Protein AF-A0A3A1UP13-F1 (afdb_monomer)

Sequence (92 aa):
MRKVWTIFSLLFILFGVAIQFITNLIDALVPKLGFAAYQAAAAGSFTPENYKIDLSSNYWLGSLCILFGVGALIIIWHDYIRLLMKKISNHG

Secondary structure (DSSP, 8-state):
-HHHHHHHHHHHHHHHHHHHHHHHHHHHHHHHHHHHHHHHTT-S---GGGG----HHHHHHHHHHHHHHHHHHHHHHHHHHHHHHHHHHTT-

Structure (mmCIF, N/CA/C/O backbone):
data_AF-A0A3A1UP13-F1
#
_entry.id   AF-A0A3A1UP13-F1
#
loop_
_atom_site.group_PDB
_atom_site.id
_atom_site.type_symbol
_atom_site.label_atom_id
_atom_site.label_alt_id
_atom_site.label_comp_id
_atom_site.label_asym_id
_atom_site.label_entity_id
_atom_site.label_seq_id
_atom_site.pdbx_PDB_ins_code
_atom_site.Cartn_x
_atom_site.Cartn_y
_atom_site.Cartn_z
_atom_site.occupancy
_atom_site.B_iso_or_equiv
_atom_site.auth_seq_id
_atom_site.auth_comp_id
_atom_site.auth_asym_id
_atom_site.auth_atom_id
_atom_site.pdbx_PDB_model_num
ATOM 1 N N . MET A 1 1 ? -3.238 7.736 23.493 1.00 71.75 1 MET A N 1
ATOM 2 C CA . MET A 1 1 ? -2.906 6.555 22.664 1.00 71.75 1 MET A CA 1
ATOM 3 C C . M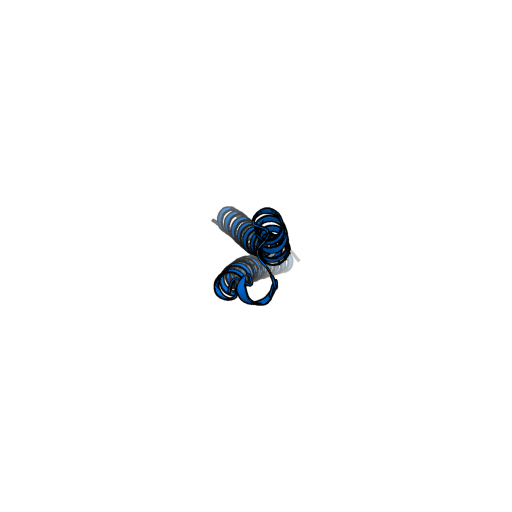ET A 1 1 ? -3.894 6.296 21.525 1.00 71.75 1 MET A C 1
ATOM 5 O O . MET A 1 1 ? -3.448 6.328 20.393 1.00 71.75 1 MET A O 1
ATOM 9 N N . ARG A 1 2 ? -5.208 6.101 21.747 1.00 78.75 2 ARG A N 1
ATOM 10 C CA . ARG A 1 2 ? -6.150 5.718 20.659 1.00 78.75 2 ARG A CA 1
ATOM 11 C C . ARG A 1 2 ? -6.126 6.638 19.429 1.00 78.75 2 ARG A C 1
ATOM 13 O O . ARG A 1 2 ? -5.989 6.144 18.325 1.00 78.75 2 ARG A O 1
ATOM 20 N N . LYS A 1 3 ? -6.159 7.964 19.631 1.00 84.38 3 LYS A N 1
ATOM 21 C CA . LYS A 1 3 ? -6.050 8.955 18.538 1.00 84.38 3 LYS A CA 1
ATOM 22 C C . LYS A 1 3 ? -4.770 8.782 17.711 1.00 84.38 3 LYS A C 1
ATOM 24 O O . LYS A 1 3 ? -4.817 8.865 16.494 1.00 84.38 3 LYS A O 1
ATOM 29 N N . VAL A 1 4 ? -3.647 8.507 18.377 1.00 89.69 4 VAL A N 1
ATOM 30 C CA . VAL A 1 4 ? -2.350 8.264 17.727 1.00 89.69 4 VAL A CA 1
ATOM 31 C C . VAL A 1 4 ? -2.420 6.994 16.878 1.00 89.69 4 VAL A C 1
ATOM 33 O O . VAL A 1 4 ? -2.075 7.032 15.706 1.00 89.69 4 VAL A O 1
ATOM 36 N N . TRP A 1 5 ? -2.961 5.903 17.425 1.00 88.19 5 TRP A N 1
ATOM 37 C CA . TRP A 1 5 ? -3.165 4.649 16.691 1.00 88.19 5 TRP A CA 1
ATOM 38 C C . TRP A 1 5 ? -4.100 4.800 15.486 1.00 88.19 5 TRP A C 1
ATOM 40 O O . TRP A 1 5 ? -3.834 4.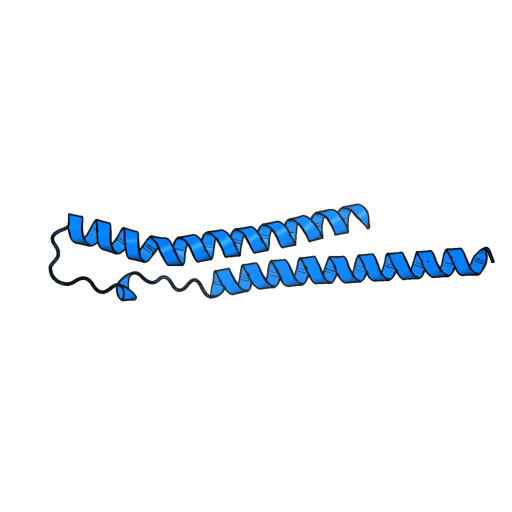228 14.432 1.00 88.19 5 TRP A O 1
ATOM 50 N N . THR A 1 6 ? -5.156 5.608 15.600 1.00 91.06 6 THR A N 1
ATOM 51 C CA . THR A 1 6 ? -6.028 5.940 14.466 1.00 91.06 6 THR A CA 1
ATOM 52 C C . THR A 1 6 ? -5.262 6.687 13.373 1.00 91.06 6 THR A C 1
ATOM 54 O O . THR A 1 6 ? -5.365 6.312 12.210 1.00 91.06 6 THR A O 1
ATOM 57 N N . ILE A 1 7 ? -4.456 7.695 13.730 1.00 94.38 7 ILE A N 1
ATOM 58 C CA . ILE A 1 7 ? -3.637 8.444 12.760 1.00 94.38 7 ILE A CA 1
ATOM 59 C C . ILE A 1 7 ? -2.635 7.514 12.065 1.00 94.38 7 ILE A C 1
ATOM 61 O O . ILE A 1 7 ? -2.557 7.521 10.841 1.00 94.38 7 ILE A O 1
ATOM 65 N N . PHE A 1 8 ? -1.924 6.669 12.817 1.00 93.00 8 PHE A N 1
ATOM 66 C CA . PHE A 1 8 ? -1.002 5.688 12.235 1.00 93.00 8 PHE A CA 1
ATOM 67 C C . PHE A 1 8 ? -1.709 4.713 11.292 1.00 93.00 8 PHE A C 1
ATOM 69 O O . PHE A 1 8 ? -1.190 4.434 10.217 1.00 93.00 8 PHE A O 1
ATOM 76 N N . SER A 1 9 ? -2.909 4.248 11.650 1.00 93.06 9 SER A N 1
ATOM 77 C CA . SER A 1 9 ? -3.707 3.353 10.802 1.00 93.06 9 SER A CA 1
ATOM 78 C C . SER A 1 9 ? -4.078 4.021 9.476 1.00 93.06 9 SER A C 1
ATOM 80 O O . SER A 1 9 ? -3.902 3.428 8.417 1.00 93.06 9 SER A O 1
ATOM 82 N N . LEU A 1 10 ? -4.525 5.281 9.519 1.00 94.81 10 LEU A N 1
ATOM 83 C CA . LEU A 1 10 ? -4.848 6.058 8.319 1.00 94.81 10 LEU A CA 1
ATOM 84 C C . LEU A 1 10 ? -3.617 6.308 7.441 1.00 94.81 10 LEU A C 1
ATOM 86 O O . LEU A 1 10 ? -3.710 6.185 6.223 1.00 94.81 10 LEU A O 1
ATOM 90 N N . LEU A 1 11 ? -2.464 6.610 8.046 1.00 95.94 11 LEU A N 1
ATOM 91 C CA . LEU A 1 11 ? -1.205 6.757 7.313 1.00 95.94 11 LEU A CA 1
ATOM 92 C C . LEU A 1 11 ? -0.793 5.450 6.631 1.00 95.94 11 LEU A C 1
ATOM 94 O O . LEU A 1 11 ? -0.374 5.482 5.480 1.00 95.94 11 LEU A O 1
ATOM 98 N N . PHE A 1 12 ? -0.952 4.306 7.299 1.00 93.75 12 PHE A N 1
ATOM 99 C CA . PHE A 1 12 ? -0.620 2.997 6.732 1.00 93.75 12 PHE A CA 1
ATOM 100 C C . PHE A 1 12 ? -1.519 2.642 5.541 1.00 93.75 12 PHE A C 1
ATOM 102 O O . PHE A 1 12 ? -1.032 2.167 4.516 1.00 93.75 12 PHE A O 1
ATOM 109 N N . ILE A 1 13 ? -2.818 2.950 5.639 1.00 96.69 13 ILE A N 1
ATOM 110 C CA . ILE A 1 13 ? -3.764 2.798 4.524 1.00 96.69 13 ILE A CA 1
ATOM 111 C C . ILE A 1 13 ? -3.356 3.704 3.363 1.00 96.69 13 ILE A C 1
ATOM 113 O O . ILE A 1 13 ? -3.234 3.230 2.236 1.00 96.69 13 ILE A O 1
ATOM 117 N N . LEU A 1 14 ? -3.112 4.992 3.629 1.00 97.44 14 LEU A N 1
ATOM 118 C CA . LEU A 1 14 ? -2.713 5.952 2.601 1.00 97.44 14 LEU A CA 1
ATOM 119 C C . LEU A 1 14 ? -1.421 5.514 1.902 1.00 97.44 14 LEU A C 1
ATOM 121 O O . LEU A 1 14 ? -1.326 5.580 0.679 1.00 97.44 14 LEU A O 1
ATOM 125 N N . PHE A 1 15 ? -0.449 5.027 2.671 1.00 96.12 15 PHE A N 1
ATOM 126 C CA . PHE A 1 15 ? 0.816 4.532 2.149 1.00 96.12 15 PHE A CA 1
ATOM 127 C C . PHE A 1 15 ? 0.626 3.284 1.280 1.00 96.12 15 PHE A C 1
ATOM 129 O O . PHE A 1 15 ? 1.152 3.225 0.171 1.00 96.12 15 PHE A O 1
ATOM 136 N N . GLY A 1 16 ? -0.187 2.323 1.724 1.00 96.00 16 GLY A N 1
ATOM 137 C CA . GLY A 1 16 ? -0.513 1.139 0.930 1.00 96.00 16 GLY A CA 1
ATOM 138 C C . GLY A 1 16 ? -1.231 1.478 -0.380 1.00 96.00 16 GLY A C 1
ATOM 139 O O . GLY A 1 16 ? -0.877 0.945 -1.431 1.00 96.00 16 GLY A O 1
ATOM 140 N N . VAL A 1 17 ? -2.171 2.430 -0.352 1.00 96.69 17 VAL A N 1
ATOM 141 C CA . VAL A 1 17 ? -2.845 2.941 -1.560 1.00 96.69 17 VAL A CA 1
ATOM 142 C C . VAL A 1 17 ? -1.851 3.630 -2.498 1.00 96.69 17 VAL A C 1
ATOM 144 O O . VAL A 1 17 ? -1.900 3.406 -3.706 1.00 96.69 17 VAL A O 1
ATOM 147 N N . ALA A 1 18 ? -0.923 4.428 -1.963 1.00 97.12 18 ALA A N 1
ATOM 148 C CA . ALA A 1 18 ? 0.107 5.088 -2.759 1.00 97.12 18 ALA A CA 1
ATOM 149 C C . ALA A 1 18 ? 1.039 4.076 -3.448 1.00 97.12 18 ALA A C 1
ATOM 151 O O . ALA A 1 18 ? 1.306 4.218 -4.641 1.00 97.12 18 ALA A O 1
ATOM 152 N N . ILE A 1 19 ? 1.472 3.024 -2.738 1.00 95.50 19 ILE A N 1
ATOM 153 C CA . ILE A 1 19 ? 2.257 1.927 -3.326 1.00 95.50 19 ILE A CA 1
ATOM 154 C C . ILE A 1 19 ? 1.479 1.287 -4.473 1.00 95.50 19 ILE A C 1
ATOM 156 O O . ILE A 1 19 ? 2.017 1.155 -5.572 1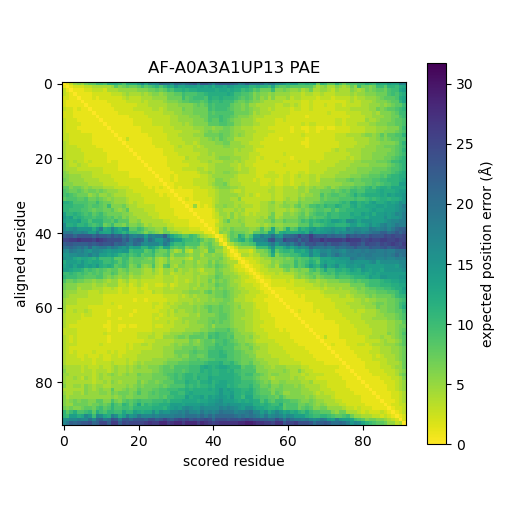.00 95.50 19 ILE A O 1
ATOM 160 N N . GLN A 1 20 ? 0.213 0.930 -4.251 1.00 94.94 20 GLN A N 1
ATOM 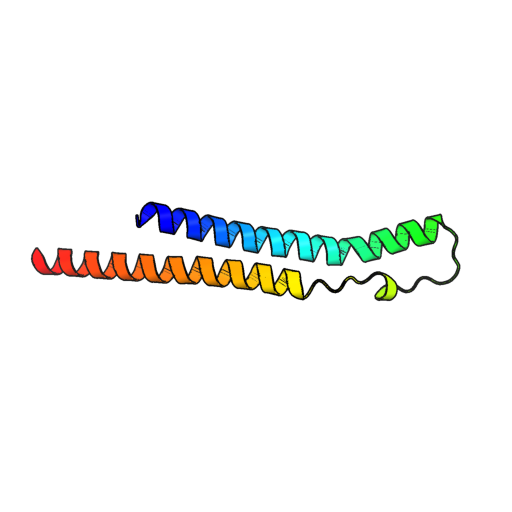161 C CA . GLN A 1 20 ? -0.616 0.291 -5.272 1.00 94.94 20 GLN A CA 1
ATOM 162 C C . GLN A 1 20 ? -0.772 1.182 -6.512 1.00 94.94 20 GLN A C 1
ATOM 164 O O . GLN A 1 20 ? -0.656 0.711 -7.643 1.00 94.94 20 GLN A O 1
ATOM 169 N N . PHE A 1 21 ? -0.997 2.480 -6.301 1.00 96.38 21 PHE A N 1
ATOM 170 C CA . PHE A 1 21 ? -1.149 3.455 -7.373 1.00 96.38 21 PHE A CA 1
ATOM 171 C C . PHE A 1 21 ? 0.123 3.589 -8.215 1.00 96.38 21 PHE A C 1
ATOM 173 O O . PHE A 1 21 ? 0.062 3.470 -9.437 1.00 96.38 21 PHE A O 1
ATOM 180 N N . ILE A 1 22 ? 1.279 3.785 -7.572 1.00 94.88 22 ILE A N 1
ATOM 181 C CA . ILE A 1 22 ? 2.568 3.897 -8.269 1.00 94.88 22 ILE A CA 1
ATOM 182 C C . ILE A 1 22 ? 2.886 2.594 -9.006 1.00 94.88 22 ILE A C 1
ATOM 184 O O . ILE A 1 22 ? 3.336 2.627 -10.145 1.00 94.88 22 ILE A O 1
ATOM 188 N N . THR A 1 23 ? 2.605 1.450 -8.387 1.00 95.00 23 THR A N 1
ATOM 189 C CA . THR A 1 23 ? 2.849 0.133 -8.982 1.00 95.00 23 THR A CA 1
ATOM 190 C C . THR A 1 23 ? 2.032 -0.060 -10.260 1.00 95.00 23 THR A C 1
ATOM 192 O O . THR A 1 23 ? 2.609 -0.352 -11.304 1.00 95.00 23 THR A O 1
ATOM 195 N N . ASN A 1 24 ? 0.724 0.218 -10.218 1.00 93.56 24 ASN A N 1
ATOM 196 C CA . ASN A 1 24 ? -0.145 0.186 -11.402 1.00 93.56 24 ASN A CA 1
ATOM 197 C C . ASN A 1 24 ? 0.329 1.159 -12.494 1.00 93.56 24 ASN A C 1
ATOM 199 O O . ASN A 1 24 ? 0.254 0.862 -13.686 1.00 93.56 24 ASN A O 1
ATOM 203 N N . LEU A 1 25 ? 0.805 2.340 -12.092 1.00 94.06 25 LEU A N 1
ATOM 204 C CA . LEU A 1 25 ? 1.311 3.347 -13.018 1.00 94.06 25 LEU A CA 1
ATOM 205 C C . LEU A 1 25 ? 2.578 2.856 -13.732 1.00 94.06 25 LEU A C 1
ATOM 207 O O . LEU A 1 25 ? 2.675 2.984 -14.950 1.00 94.06 25 LEU A O 1
ATOM 211 N N . ILE A 1 26 ? 3.522 2.259 -13.002 1.00 92.81 26 ILE A N 1
ATOM 212 C CA . ILE A 1 26 ? 4.743 1.670 -13.570 1.00 92.81 26 ILE A CA 1
ATOM 213 C C . ILE A 1 26 ? 4.383 0.524 -14.520 1.00 92.81 26 ILE A C 1
ATOM 215 O O . ILE A 1 26 ? 4.859 0.513 -15.653 1.00 92.81 26 ILE A O 1
ATOM 219 N N . ASP A 1 27 ? 3.500 -0.383 -14.105 1.00 92.06 27 ASP A N 1
ATOM 220 C CA . ASP A 1 27 ? 3.077 -1.535 -14.910 1.00 92.06 27 ASP A CA 1
ATOM 221 C C . ASP A 1 27 ? 2.451 -1.103 -16.253 1.00 92.06 27 ASP A C 1
ATOM 223 O O . ASP A 1 27 ? 2.705 -1.684 -17.308 1.00 92.06 27 ASP A O 1
ATOM 227 N N . ALA A 1 28 ? 1.70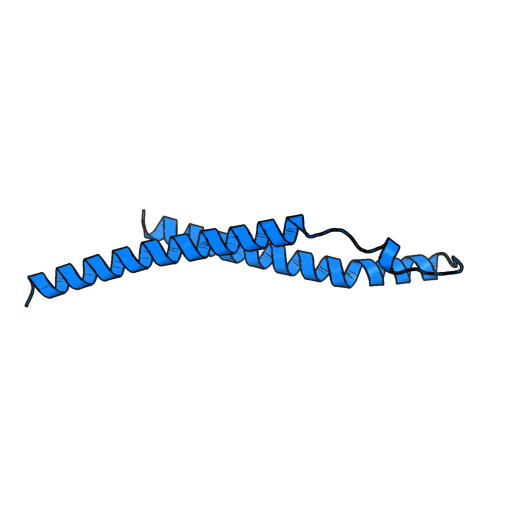1 0.005 -16.248 1.00 90.06 28 ALA A N 1
ATOM 228 C CA . ALA A 1 28 ? 1.097 0.566 -17.454 1.00 90.06 28 ALA A CA 1
ATOM 229 C C . ALA A 1 28 ? 2.064 1.403 -18.316 1.00 90.06 28 ALA A C 1
ATOM 231 O O . ALA A 1 28 ? 1.911 1.455 -19.543 1.00 90.06 28 ALA A O 1
ATOM 232 N N . LEU A 1 29 ? 3.012 2.116 -17.700 1.00 91.88 29 LEU A N 1
ATOM 233 C CA . LEU A 1 29 ? 3.891 3.060 -18.398 1.00 91.88 29 LEU A CA 1
ATOM 234 C C . LEU A 1 29 ? 5.170 2.415 -18.923 1.00 91.88 29 LEU A C 1
ATOM 236 O O . LEU A 1 29 ? 5.605 2.773 -20.016 1.00 91.88 29 LEU A O 1
ATOM 240 N N . VAL A 1 30 ? 5.770 1.474 -18.194 1.00 90.50 30 VAL A N 1
ATOM 241 C CA . VAL A 1 30 ? 7.067 0.892 -18.568 1.00 90.50 30 VAL A CA 1
ATOM 242 C C . VAL A 1 30 ? 7.030 0.210 -19.938 1.00 90.50 30 VAL A C 1
ATOM 244 O O . VAL A 1 30 ? 7.909 0.516 -20.745 1.00 90.50 30 VAL A O 1
ATOM 247 N N . PRO A 1 31 ? 6.018 -0.603 -20.301 1.00 86.56 31 PRO A N 1
ATOM 248 C CA . PRO A 1 31 ? 5.955 -1.187 -21.641 1.00 86.56 31 PRO A CA 1
ATOM 249 C C . PRO A 1 31 ? 5.844 -0.130 -22.749 1.00 86.56 31 PRO A C 1
ATOM 251 O O . PRO A 1 31 ? 6.424 -0.285 -23.823 1.00 86.56 31 PRO A O 1
ATOM 254 N N . LYS A 1 32 ? 5.135 0.978 -22.490 1.00 88.50 32 LYS A N 1
ATOM 255 C CA . LYS A 1 32 ? 4.970 2.084 -23.450 1.00 88.50 32 LYS A CA 1
ATOM 256 C C . LYS A 1 32 ? 6.257 2.885 -23.625 1.00 88.50 32 LYS A C 1
ATOM 258 O O . LYS A 1 32 ? 6.610 3.242 -24.746 1.00 88.50 32 LYS A O 1
ATOM 263 N N . LEU A 1 33 ? 6.967 3.144 -22.529 1.00 88.12 33 LEU A N 1
ATOM 264 C CA . LEU A 1 33 ? 8.281 3.783 -22.555 1.00 88.12 33 LEU A CA 1
ATOM 265 C C . LEU A 1 33 ? 9.314 2.882 -23.239 1.00 88.12 33 LEU A C 1
ATOM 267 O O . LEU A 1 33 ? 10.089 3.365 -24.060 1.00 88.12 33 LEU A O 1
ATOM 271 N N . GLY A 1 34 ? 9.265 1.574 -22.973 1.00 84.50 34 GLY A N 1
ATOM 272 C CA . GLY A 1 34 ? 10.064 0.565 -23.662 1.00 84.50 34 GLY A CA 1
ATOM 273 C C . GLY A 1 34 ? 9.831 0.585 -25.170 1.00 84.50 34 GLY A C 1
ATOM 274 O O . GLY A 1 34 ? 10.790 0.629 -25.932 1.00 84.50 34 GLY A O 1
ATOM 275 N N . PHE A 1 35 ? 8.571 0.660 -25.609 1.00 85.12 35 PHE A N 1
ATOM 276 C CA . PHE A 1 35 ? 8.227 0.797 -27.026 1.00 85.12 35 PHE A CA 1
ATOM 277 C C . PHE A 1 35 ? 8.744 2.100 -27.648 1.00 85.12 35 PHE A C 1
ATOM 279 O O . PHE A 1 35 ? 9.288 2.087 -28.750 1.00 85.12 35 PHE A O 1
ATOM 286 N N . ALA A 1 36 ? 8.602 3.230 -26.952 1.00 87.19 36 ALA A N 1
ATOM 287 C CA . ALA A 1 36 ? 9.096 4.516 -27.437 1.00 87.19 36 ALA A CA 1
ATOM 288 C C . ALA A 1 36 ? 10.627 4.519 -27.586 1.00 87.19 36 ALA A C 1
ATOM 290 O O . ALA A 1 36 ? 11.143 4.945 -28.618 1.00 87.19 36 ALA A O 1
ATOM 291 N N . ALA A 1 37 ? 11.347 3.987 -26.594 1.00 85.69 37 ALA A N 1
ATOM 292 C CA . ALA A 1 37 ? 12.800 3.837 -26.642 1.00 85.69 37 ALA A CA 1
ATOM 293 C C . ALA A 1 37 ? 13.237 2.871 -27.752 1.00 85.69 37 ALA A C 1
ATOM 295 O O . ALA A 1 37 ? 14.197 3.137 -28.470 1.00 85.69 37 ALA A O 1
ATOM 296 N N . TYR A 1 38 ? 12.499 1.776 -27.929 1.00 84.62 38 TYR A N 1
ATOM 297 C CA . TYR A 1 38 ? 12.735 0.799 -28.981 1.00 84.62 38 TYR A CA 1
ATOM 298 C C . TYR A 1 38 ? 12.594 1.403 -30.385 1.00 84.62 38 TYR A C 1
ATOM 300 O O . TYR A 1 38 ? 13.486 1.248 -31.219 1.00 84.62 38 TYR A O 1
ATOM 308 N N . GLN A 1 39 ? 11.505 2.141 -30.633 1.00 84.56 39 GLN A N 1
ATOM 309 C CA . GLN A 1 39 ? 11.308 2.857 -31.896 1.00 84.56 39 GLN A CA 1
ATOM 310 C C . GLN A 1 39 ? 12.388 3.920 -32.123 1.00 84.56 39 GLN A C 1
ATOM 312 O O . GLN A 1 39 ? 12.888 4.047 -33.237 1.00 84.56 39 GLN A O 1
ATOM 317 N N . ALA A 1 40 ? 12.791 4.645 -31.075 1.00 84.12 40 ALA A N 1
ATOM 318 C CA . ALA A 1 40 ? 13.878 5.620 -31.161 1.00 84.12 40 ALA A CA 1
ATOM 319 C C . ALA A 1 40 ? 15.231 4.972 -31.513 1.00 84.12 40 ALA A C 1
ATOM 321 O O . ALA A 1 40 ? 16.060 5.605 -32.161 1.00 84.12 40 ALA A O 1
ATOM 322 N N . ALA A 1 41 ? 15.444 3.711 -31.128 1.00 82.62 41 ALA A N 1
ATOM 323 C CA . ALA A 1 41 ? 16.651 2.951 -31.442 1.00 82.62 41 ALA A CA 1
ATOM 324 C C . ALA A 1 41 ? 16.637 2.296 -32.840 1.00 82.62 41 ALA A C 1
ATOM 326 O O . ALA A 1 41 ? 17.630 1.675 -33.213 1.00 82.62 41 ALA A O 1
ATOM 327 N N . ALA A 1 42 ? 15.534 2.401 -33.600 1.00 78.06 42 ALA A N 1
ATOM 328 C CA . ALA A 1 42 ? 15.332 1.738 -34.897 1.00 78.06 42 ALA A CA 1
ATOM 329 C C . ALA A 1 42 ? 15.634 0.223 -34.883 1.00 78.06 42 ALA A C 1
ATOM 331 O O . ALA A 1 42 ? 16.015 -0.367 -35.896 1.00 78.0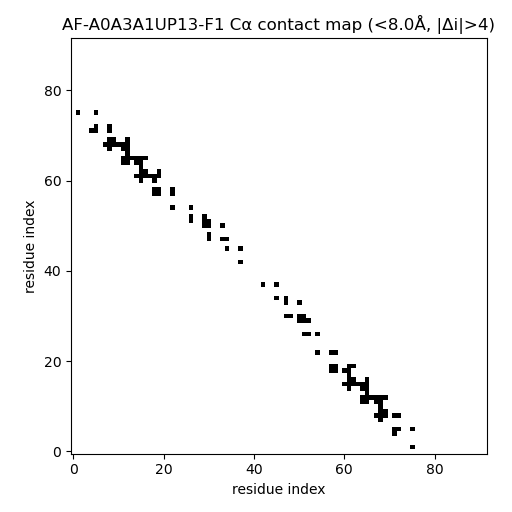6 42 ALA A O 1
ATOM 332 N N . ALA A 1 43 ? 15.472 -0.421 -33.726 1.00 65.81 43 ALA A N 1
ATOM 333 C CA . ALA A 1 43 ? 15.618 -1.861 -33.606 1.00 65.81 43 ALA A CA 1
ATOM 334 C C . ALA A 1 43 ? 14.434 -2.543 -34.327 1.00 65.81 43 ALA A C 1
ATOM 336 O O . ALA A 1 43 ? 13.323 -2.025 -34.311 1.00 65.81 43 ALA A O 1
ATOM 337 N N . GLY A 1 44 ? 14.640 -3.700 -34.970 1.00 72.25 44 GLY A N 1
ATOM 338 C CA . GLY A 1 44 ? 13.644 -4.416 -35.805 1.00 72.25 44 GLY A CA 1
ATOM 339 C C . GLY A 1 44 ? 12.300 -4.791 -35.132 1.00 72.25 44 GLY A C 1
ATOM 340 O O . GLY A 1 44 ? 11.384 -3.978 -35.076 1.00 72.25 44 GLY A O 1
ATOM 341 N N . SER A 1 45 ? 12.156 -5.990 -34.547 1.00 73.75 45 SER A N 1
ATOM 342 C CA . SER A 1 45 ? 10.921 -6.444 -33.856 1.00 73.75 45 SER A CA 1
ATOM 343 C C . SER A 1 45 ? 10.802 -6.119 -32.344 1.00 73.75 45 SER A C 1
ATOM 345 O O . SER A 1 45 ? 11.600 -6.598 -31.537 1.00 73.75 45 SER A O 1
ATOM 347 N N . PHE A 1 46 ? 9.743 -5.405 -31.934 1.00 77.19 46 PHE A N 1
ATOM 348 C CA . PHE A 1 46 ? 9.402 -5.145 -30.522 1.00 77.19 46 PHE A CA 1
ATOM 349 C C . PHE A 1 46 ? 8.569 -6.280 -29.905 1.00 77.19 46 PHE A C 1
ATOM 351 O O . PHE A 1 46 ? 7.591 -6.718 -30.505 1.00 77.19 46 PHE A O 1
ATOM 358 N N . THR A 1 47 ? 8.897 -6.704 -28.679 1.00 80.81 47 THR A N 1
ATOM 359 C CA . THR A 1 47 ? 8.072 -7.635 -27.883 1.00 80.81 47 THR A CA 1
ATOM 360 C C . THR A 1 47 ? 7.768 -7.013 -26.513 1.00 80.81 47 THR A C 1
ATOM 362 O O . THR A 1 47 ? 8.692 -6.851 -25.713 1.00 80.81 47 THR A O 1
ATOM 365 N N . PRO A 1 48 ? 6.503 -6.655 -26.210 1.00 76.19 48 PRO A N 1
ATOM 366 C CA . PRO A 1 48 ? 6.139 -5.964 -24.969 1.00 76.19 48 PRO A CA 1
ATOM 367 C C . PRO A 1 48 ? 6.435 -6.760 -23.689 1.00 76.19 48 PRO A C 1
ATOM 369 O O . PRO A 1 48 ? 6.682 -6.164 -22.643 1.00 76.19 48 PRO A O 1
ATOM 372 N N . GLU A 1 49 ? 6.414 -8.094 -23.752 1.00 81.75 49 GLU A N 1
ATOM 373 C CA . GLU A 1 49 ? 6.669 -8.970 -22.598 1.00 81.75 49 GLU A CA 1
ATOM 374 C C . GLU A 1 49 ? 8.077 -8.806 -22.025 1.00 81.75 49 GLU A C 1
ATOM 376 O O . GLU A 1 49 ? 8.245 -8.896 -20.813 1.00 81.75 49 GLU A O 1
ATOM 381 N N . ASN A 1 50 ? 9.058 -8.452 -22.860 1.00 81.56 50 ASN A N 1
ATOM 382 C CA . ASN A 1 50 ? 10.437 -8.215 -22.425 1.00 81.56 50 ASN A CA 1
ATOM 383 C C . ASN A 1 50 ? 10.586 -6.962 -21.545 1.00 81.56 50 ASN A C 1
ATOM 385 O O . ASN A 1 50 ? 11.624 -6.774 -20.917 1.00 81.56 50 ASN A O 1
ATOM 389 N N .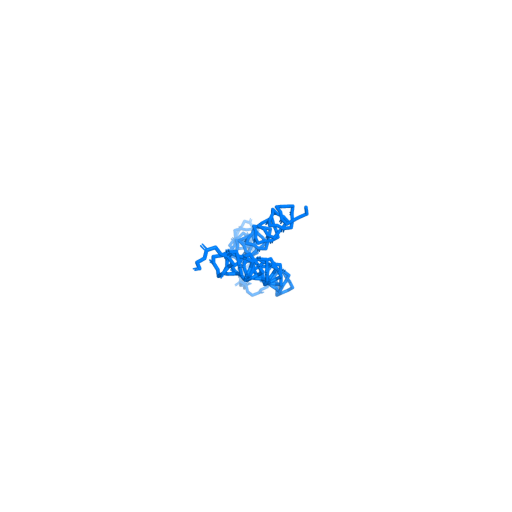 TYR A 1 51 ? 9.565 -6.100 -21.512 1.00 79.25 51 TYR A N 1
ATOM 390 C CA . TYR A 1 51 ? 9.544 -4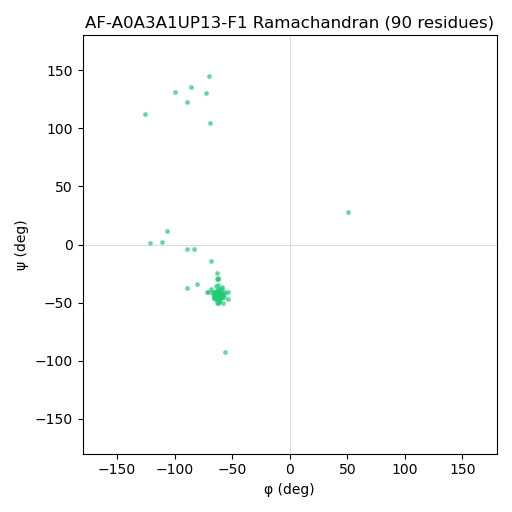.859 -20.736 1.00 79.25 51 TYR A CA 1
ATOM 391 C C . TYR A 1 51 ? 8.558 -4.916 -19.563 1.00 79.25 51 TYR A C 1
ATOM 393 O O . TYR A 1 51 ? 8.404 -3.924 -18.852 1.00 79.25 51 TYR A O 1
ATOM 401 N N . LYS A 1 52 ? 7.880 -6.051 -19.340 1.00 84.50 52 LYS A N 1
ATOM 402 C CA . LYS A 1 52 ? 7.069 -6.239 -18.133 1.00 84.50 52 LYS A CA 1
ATOM 403 C C . LYS A 1 52 ? 7.986 -6.427 -16.931 1.00 84.50 52 LYS A C 1
ATOM 405 O O . LYS A 1 52 ? 8.898 -7.249 -16.956 1.00 84.50 52 LYS A O 1
ATOM 410 N N . ILE A 1 53 ? 7.717 -5.673 -15.873 1.00 86.56 53 ILE A N 1
ATOM 411 C CA . ILE A 1 53 ? 8.422 -5.796 -14.599 1.00 86.56 53 ILE A CA 1
ATOM 412 C C . ILE A 1 53 ? 7.539 -6.616 -13.665 1.00 86.56 53 ILE A C 1
ATOM 414 O O . ILE A 1 53 ? 6.354 -6.322 -13.520 1.00 86.56 53 ILE A O 1
ATOM 418 N N . ASP A 1 54 ? 8.114 -7.625 -13.012 1.00 90.50 54 ASP A N 1
ATOM 419 C CA . ASP A 1 54 ? 7.417 -8.309 -11.929 1.00 90.50 54 ASP A CA 1
ATOM 420 C C . ASP A 1 54 ? 7.290 -7.368 -10.724 1.00 90.50 54 ASP A C 1
ATOM 422 O O . ASP A 1 54 ? 8.246 -7.088 -10.001 1.00 90.50 54 ASP A O 1
ATOM 426 N N . LEU A 1 55 ? 6.078 -6.857 -10.542 1.00 91.69 55 LEU A N 1
ATOM 427 C CA . LEU A 1 55 ? 5.696 -5.948 -9.469 1.00 91.69 55 LEU A CA 1
ATOM 428 C C . LEU A 1 55 ? 4.831 -6.644 -8.405 1.00 91.69 55 LEU A C 1
ATOM 430 O O . LEU A 1 55 ? 4.258 -5.981 -7.537 1.00 91.69 55 LEU A O 1
ATOM 434 N N . SER A 1 56 ? 4.738 -7.979 -8.443 1.00 92.25 56 SER A N 1
ATOM 435 C CA . SER A 1 56 ? 3.922 -8.777 -7.518 1.00 92.25 56 SER A CA 1
ATOM 436 C C . SER A 1 56 ? 4.238 -8.479 -6.050 1.00 92.25 56 SER A C 1
ATOM 438 O O . SER A 1 56 ? 3.323 -8.315 -5.243 1.00 92.25 56 SER A O 1
ATOM 440 N N . SER A 1 57 ? 5.519 -8.318 -5.711 1.00 91.69 57 SER A N 1
ATOM 441 C CA . SER A 1 57 ? 5.97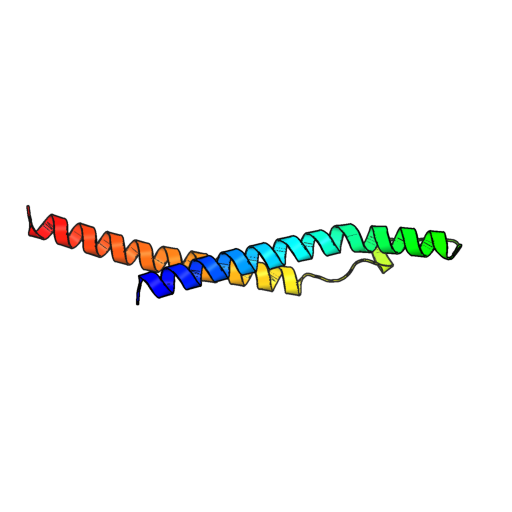1 -7.949 -4.364 1.00 91.69 57 SER A CA 1
ATOM 442 C C . SER A 1 57 ? 5.402 -6.602 -3.902 1.00 91.69 57 SER A C 1
ATOM 444 O O . SER A 1 57 ? 4.912 -6.480 -2.779 1.00 91.69 57 SER A O 1
ATOM 446 N N . ASN A 1 58 ? 5.379 -5.598 -4.782 1.00 92.94 58 ASN A N 1
ATOM 447 C CA . ASN A 1 58 ? 4.848 -4.273 -4.461 1.00 92.94 58 ASN A CA 1
ATOM 448 C C . ASN A 1 58 ? 3.335 -4.321 -4.234 1.00 92.94 58 ASN A C 1
ATOM 450 O O . ASN A 1 58 ? 2.834 -3.705 -3.291 1.00 92.94 58 ASN A O 1
ATOM 454 N N . TYR A 1 59 ? 2.616 -5.094 -5.053 1.00 93.25 59 TYR A N 1
ATOM 455 C CA . TYR A 1 59 ? 1.184 -5.322 -4.876 1.00 93.25 59 TYR A CA 1
ATOM 456 C C . TYR A 1 59 ? 0.870 -6.022 -3.549 1.00 93.25 59 TYR A C 1
ATOM 458 O O . TYR A 1 59 ? -0.064 -5.628 -2.843 1.00 93.25 59 TYR A O 1
ATOM 466 N N . TRP A 1 60 ? 1.673 -7.017 -3.164 1.00 95.50 60 TRP A N 1
ATOM 467 C CA . TRP A 1 60 ? 1.550 -7.678 -1.864 1.00 95.50 60 TRP A CA 1
ATOM 468 C C . TRP A 1 60 ? 1.824 -6.719 -0.708 1.00 95.50 60 TRP A C 1
ATOM 470 O O . TRP A 1 60 ? 1.034 -6.656 0.234 1.00 95.50 60 TRP A O 1
ATOM 480 N N . LEU A 1 61 ? 2.896 -5.929 -0.790 1.00 94.88 61 LEU A N 1
ATOM 481 C CA . LEU A 1 61 ? 3.265 -4.966 0.245 1.00 94.88 61 LEU A CA 1
ATOM 482 C C . LEU A 1 61 ? 2.192 -3.885 0.438 1.00 94.88 61 LEU A C 1
ATOM 484 O O . LEU A 1 61 ? 1.809 -3.592 1.573 1.00 94.88 61 LEU A O 1
ATOM 488 N N . GLY A 1 62 ? 1.679 -3.326 -0.662 1.00 94.44 62 GLY A N 1
ATOM 489 C CA . GLY A 1 62 ? 0.593 -2.346 -0.642 1.00 94.44 62 GLY A CA 1
ATOM 490 C C . GLY A 1 62 ? -0.683 -2.924 -0.030 1.00 94.44 62 GLY A C 1
ATOM 491 O O . GLY A 1 62 ? -1.267 -2.323 0.874 1.00 94.44 62 GLY A O 1
ATOM 492 N N . SER A 1 63 ? -1.062 -4.136 -0.446 1.00 94.94 63 SER A N 1
ATOM 493 C CA . SER A 1 63 ? -2.242 -4.839 0.074 1.00 94.94 63 SER A CA 1
ATOM 494 C C . SER A 1 63 ? -2.125 -5.143 1.568 1.00 94.94 63 SER A C 1
ATOM 496 O O . SER A 1 63 ? -3.064 -4.888 2.321 1.00 94.94 63 SER A O 1
ATOM 498 N N . LEU A 1 64 ? -0.965 -5.625 2.024 1.00 96.50 64 LEU A N 1
ATOM 499 C CA . LEU A 1 64 ? -0.712 -5.875 3.444 1.00 96.50 64 LEU A CA 1
ATOM 500 C C . LEU A 1 64 ? -0.783 -4.581 4.260 1.00 96.50 64 LEU A C 1
ATOM 502 O O . LEU A 1 64 ? -1.412 -4.576 5.316 1.00 96.50 64 LEU A O 1
ATOM 506 N N . CYS A 1 65 ? -0.221 -3.473 3.766 1.00 95.75 65 CYS A N 1
ATOM 507 C CA . CYS A 1 65 ? -0.336 -2.178 4.442 1.00 95.75 65 CYS A CA 1
ATOM 508 C C . CYS A 1 65 ? -1.799 -1.745 4.611 1.00 95.75 65 CYS A C 1
ATOM 510 O O . CYS A 1 65 ? -2.212 -1.344 5.700 1.00 95.75 65 CYS A O 1
ATOM 512 N N . ILE A 1 66 ? -2.616 -1.881 3.565 1.00 96.19 66 ILE A N 1
ATOM 513 C CA . ILE A 1 66 ? -4.042 -1.547 3.647 1.00 96.19 66 ILE A CA 1
ATOM 514 C C . ILE A 1 66 ? -4.750 -2.462 4.654 1.00 96.19 66 ILE A C 1
ATOM 516 O O . ILE A 1 66 ? -5.468 -1.965 5.521 1.00 96.19 66 ILE A O 1
ATOM 520 N N . LEU A 1 67 ? -4.516 -3.776 4.593 1.00 96.88 67 LEU A N 1
ATOM 521 C CA . LEU A 1 67 ? -5.139 -4.746 5.499 1.00 96.88 67 LEU A CA 1
ATOM 522 C C . LEU A 1 67 ? -4.791 -4.480 6.966 1.00 96.88 67 LEU A C 1
ATOM 524 O O . LEU A 1 67 ? -5.688 -4.462 7.809 1.00 96.88 67 LEU A O 1
ATOM 528 N N . PHE A 1 68 ? -3.518 -4.220 7.278 1.00 94.81 68 PHE A N 1
ATOM 529 C CA . PHE A 1 68 ? -3.096 -3.889 8.640 1.00 94.81 68 PHE A CA 1
ATOM 530 C C . PHE A 1 68 ? -3.735 -2.592 9.135 1.00 94.81 68 PHE A C 1
ATOM 532 O O . PHE A 1 68 ? -4.256 -2.550 10.251 1.00 94.81 68 PHE A O 1
ATOM 539 N N . GLY A 1 69 ? -3.736 -1.545 8.307 1.00 94.19 69 GLY A N 1
ATOM 540 C CA . GLY A 1 69 ? -4.323 -0.263 8.680 1.00 94.19 69 GLY A CA 1
ATOM 541 C C . GLY A 1 69 ? -5.839 -0.348 8.890 1.00 94.19 69 GLY A C 1
ATOM 542 O O . GLY A 1 69 ? -6.350 0.151 9.892 1.00 94.19 69 GLY A O 1
ATOM 543 N N . VAL A 1 70 ? -6.563 -1.041 8.006 1.00 95.94 70 VAL A N 1
ATOM 544 C CA . VAL A 1 70 ? -8.012 -1.262 8.146 1.00 95.94 70 VAL A CA 1
ATOM 545 C C . VAL A 1 70 ? -8.319 -2.132 9.366 1.00 95.94 70 VAL A C 1
ATOM 547 O O . VAL A 1 70 ? -9.197 -1.786 10.156 1.00 95.94 70 VAL A O 1
ATOM 550 N N . GLY A 1 71 ? -7.578 -3.225 9.566 1.00 94.69 71 GLY A N 1
ATOM 551 C CA . GLY A 1 71 ? -7.762 -4.124 10.706 1.00 94.69 71 GLY A CA 1
ATOM 552 C C . GLY A 1 71 ? -7.580 -3.413 12.047 1.00 94.69 71 GLY A C 1
ATOM 553 O O . GLY A 1 71 ? -8.431 -3.524 12.931 1.00 94.69 71 GLY A O 1
ATOM 554 N N . ALA A 1 72 ? -6.524 -2.606 12.180 1.00 93.38 72 ALA A N 1
ATOM 555 C CA . ALA A 1 72 ? -6.302 -1.790 13.370 1.00 93.38 72 ALA A CA 1
ATOM 556 C C . ALA A 1 72 ? -7.453 -0.797 13.608 1.00 93.38 72 ALA A C 1
ATOM 558 O O . ALA A 1 72 ? -7.915 -0.639 14.741 1.00 93.38 72 ALA A O 1
ATOM 559 N N . LEU A 1 73 ? -7.965 -0.168 12.545 1.00 93.88 73 LEU A N 1
ATOM 560 C CA . LEU A 1 73 ? -9.070 0.784 12.639 1.00 93.88 73 LEU A CA 1
ATOM 561 C C . LEU A 1 73 ? -10.365 0.117 13.128 1.00 93.88 73 LEU A C 1
ATOM 563 O O . LEU A 1 73 ? -11.032 0.662 14.008 1.00 93.88 73 LEU A O 1
ATOM 567 N N . ILE A 1 74 ? -10.679 -1.080 12.620 1.00 94.19 74 ILE A N 1
ATOM 568 C CA . ILE A 1 74 ? -11.846 -1.872 13.041 1.00 94.19 74 ILE A CA 1
ATOM 569 C C . ILE A 1 74 ? -11.766 -2.208 14.533 1.00 94.19 74 ILE A C 1
ATOM 571 O O . ILE A 1 74 ? -12.740 -1.999 15.257 1.00 94.19 74 ILE A O 1
ATOM 575 N N . ILE A 1 75 ? -10.607 -2.672 15.014 1.00 93.06 75 ILE A N 1
ATOM 576 C CA . ILE A 1 75 ? -10.407 -3.024 16.430 1.00 93.06 75 ILE A CA 1
ATOM 577 C C . ILE A 1 75 ? -10.619 -1.795 17.326 1.00 93.06 75 ILE A C 1
ATOM 579 O O . ILE A 1 75 ? -11.369 -1.854 18.302 1.00 93.06 75 ILE A O 1
ATOM 583 N N . ILE A 1 76 ? -10.020 -0.655 16.964 1.00 91.06 76 ILE A N 1
ATOM 584 C CA . ILE A 1 76 ? -10.155 0.595 17.727 1.00 91.06 76 ILE A CA 1
ATOM 585 C C . ILE A 1 76 ? -11.619 1.048 17.784 1.00 91.06 76 ILE A C 1
ATOM 587 O O . ILE A 1 76 ? -12.086 1.505 18.832 1.00 91.06 76 ILE A O 1
ATOM 591 N N . TRP A 1 77 ? -12.341 0.941 16.667 1.00 90.31 77 TRP A N 1
ATOM 592 C CA . TRP A 1 77 ? -13.730 1.380 16.574 1.00 90.31 77 TRP A CA 1
ATOM 593 C C . TRP A 1 77 ? -14.675 0.467 17.358 1.00 90.31 77 TRP A C 1
ATOM 595 O O . TRP A 1 77 ? -15.530 0.949 18.102 1.00 90.31 77 TRP A O 1
ATOM 605 N N . HIS A 1 78 ? -14.458 -0.845 17.285 1.00 92.25 78 HIS A N 1
ATOM 606 C CA . HIS A 1 78 ? -15.191 -1.826 18.077 1.00 92.25 78 HIS A CA 1
ATOM 607 C C . HIS A 1 78 ? -15.031 -1.580 19.590 1.00 92.25 78 HIS A C 1
ATOM 609 O O . HIS A 1 78 ? -16.023 -1.547 20.326 1.00 92.25 78 HIS A O 1
ATOM 615 N N . ASP A 1 79 ? -13.810 -1.308 20.059 1.00 90.06 79 ASP A N 1
ATOM 616 C CA . ASP A 1 79 ? -13.562 -0.969 21.465 1.00 90.06 79 ASP A CA 1
ATOM 617 C C . ASP A 1 79 ? -14.234 0.344 21.883 1.00 90.06 79 ASP A C 1
ATOM 619 O O . ASP A 1 79 ? -14.698 0.480 23.019 1.00 90.06 79 ASP A O 1
ATOM 623 N N . TYR A 1 80 ? -14.292 1.325 20.980 1.00 88.88 80 TYR A N 1
ATOM 624 C CA . TYR A 1 80 ? -14.966 2.596 21.231 1.00 88.88 80 TYR A CA 1
ATOM 625 C C . TYR A 1 80 ? -16.481 2.414 21.400 1.00 88.88 80 TYR A C 1
ATOM 627 O O . TYR A 1 80 ? -17.049 2.912 22.374 1.00 88.88 80 TYR A O 1
ATOM 635 N N . ILE A 1 81 ? -17.122 1.641 20.517 1.00 91.44 81 ILE A N 1
ATOM 636 C CA . ILE A 1 81 ? -18.562 1.343 20.592 1.00 91.44 81 ILE A CA 1
ATOM 637 C C . ILE A 1 81 ? -18.893 0.575 21.872 1.00 91.44 81 ILE A C 1
ATOM 639 O O . ILE A 1 81 ? -19.842 0.926 22.574 1.00 91.44 81 ILE A O 1
ATOM 643 N N . ARG A 1 82 ? -18.086 -0.430 22.233 1.00 92.50 82 ARG A N 1
ATOM 644 C CA . ARG A 1 82 ? -18.277 -1.201 23.471 1.00 92.50 82 ARG A CA 1
ATOM 645 C C . ARG A 1 82 ? -18.274 -0.302 24.713 1.00 92.50 82 ARG A C 1
ATOM 647 O O . ARG A 1 82 ? -19.106 -0.473 25.603 1.00 92.50 82 ARG A O 1
ATOM 654 N N . LEU A 1 83 ? -17.360 0.667 24.771 1.00 90.75 83 LEU A N 1
ATOM 655 C CA . LEU A 1 83 ? -17.292 1.630 25.874 1.00 90.75 83 LEU A CA 1
ATOM 656 C C . LEU A 1 83 ? -18.486 2.588 25.887 1.00 90.75 83 LEU A C 1
ATOM 658 O O . LEU A 1 83 ? -19.000 2.897 26.962 1.00 90.75 83 LEU A O 1
ATOM 662 N N . LEU A 1 84 ? -18.943 3.027 24.713 1.00 91.50 84 LEU A N 1
ATOM 663 C CA . LEU A 1 84 ? -20.127 3.872 24.580 1.00 91.50 84 LEU A CA 1
ATOM 664 C C . LEU A 1 84 ? -21.380 3.157 25.109 1.00 91.50 84 LEU A C 1
ATOM 666 O O . LEU A 1 84 ? -22.091 3.717 25.940 1.00 91.50 84 LEU A O 1
ATOM 670 N N . MET A 1 85 ? -21.607 1.905 24.697 1.00 93.00 85 MET A N 1
ATOM 671 C CA . MET A 1 85 ? -22.754 1.105 25.149 1.00 93.00 85 MET A CA 1
ATOM 672 C C . MET A 1 85 ? -22.747 0.904 26.667 1.00 93.00 85 MET A C 1
ATOM 674 O O . MET A 1 85 ? -23.773 1.088 27.318 1.00 93.00 85 MET A O 1
ATOM 678 N N . LYS A 1 86 ? -21.579 0.608 27.254 1.00 92.31 86 LYS A N 1
ATOM 679 C CA . LYS A 1 86 ? -21.442 0.470 28.712 1.00 92.31 86 LYS A CA 1
ATOM 680 C C . LYS A 1 86 ? -21.769 1.774 29.447 1.00 92.31 86 LYS A C 1
ATOM 682 O O . LYS A 1 86 ? -22.385 1.742 30.506 1.00 92.31 86 LYS A O 1
ATOM 687 N N . LYS A 1 87 ? -21.371 2.922 28.891 1.00 91.00 87 LYS A N 1
ATOM 688 C CA . LYS A 1 87 ? -21.679 4.233 29.475 1.00 91.00 87 LYS A CA 1
ATOM 689 C C . LYS A 1 87 ? -23.179 4.532 29.440 1.00 91.00 87 LYS A C 1
ATOM 691 O O . LYS A 1 87 ? -23.705 5.014 30.434 1.00 91.00 87 LYS A O 1
ATOM 696 N N . ILE A 1 88 ? -23.848 4.231 28.326 1.00 92.06 88 ILE A N 1
ATOM 697 C CA . ILE A 1 88 ? -25.299 4.426 28.171 1.00 92.06 88 ILE A CA 1
ATOM 698 C C . ILE A 1 88 ? -26.064 3.532 29.157 1.00 92.06 88 ILE A C 1
ATOM 700 O O . ILE A 1 88 ? -26.931 4.022 29.868 1.00 92.06 88 ILE A O 1
ATOM 704 N N . SER A 1 89 ? -25.680 2.256 29.273 1.00 91.62 89 SER A N 1
ATOM 705 C CA . SER A 1 89 ? -26.305 1.303 30.202 1.00 91.62 89 SER A CA 1
ATOM 706 C C . SER A 1 89 ? -26.150 1.665 31.683 1.00 91.62 89 SER A C 1
ATOM 708 O O . SER A 1 89 ? -26.943 1.202 32.487 1.00 91.62 89 SER A O 1
ATOM 710 N N . ASN A 1 90 ? -25.126 2.435 32.063 1.00 83.94 90 ASN A N 1
ATOM 711 C CA . ASN A 1 90 ? -24.898 2.848 33.453 1.00 83.94 90 ASN A CA 1
ATOM 712 C C . ASN A 1 90 ? -25.617 4.162 33.821 1.00 83.94 90 ASN A C 1
ATOM 714 O O . ASN A 1 90 ? -25.482 4.633 34.952 1.00 83.94 90 ASN A O 1
ATOM 718 N N . HIS A 1 91 ? -26.282 4.815 32.866 1.00 72.50 91 HIS A N 1
ATOM 719 C CA . HIS A 1 91 ? -26.979 6.093 33.062 1.00 72.50 91 HIS A CA 1
ATOM 720 C C . HIS A 1 91 ? -28.478 6.031 32.725 1.00 72.50 91 HIS A C 1
ATOM 722 O O . HIS A 1 91 ? -29.145 7.060 32.822 1.00 72.50 91 HIS A O 1
ATOM 728 N N . GLY A 1 92 ? -28.993 4.862 32.336 1.00 58.69 92 GLY A N 1
ATOM 729 C CA . GLY A 1 92 ? -30.426 4.558 32.258 1.00 58.69 92 GLY A CA 1
ATOM 730 C C . GLY A 1 92 ? -30.819 3.617 33.383 1.00 58.69 92 GLY A C 1
ATOM 731 O O . GLY A 1 92 ? -31.972 3.735 33.842 1.00 58.69 92 GLY A O 1
#

Nearest PDB structures (foldseek):
  6grj-assembly1_B  TM=5.829E-01  e=2.897E+00  Aeromonas hydrophila
  7a0g-assembly1_JJJ  TM=6.029E-01  e=5.099E+00  Serratia marcescens

Foldseek 3Di:
DLVVLLVQLVVLLVVLVVLVVVLVVCQVVQLVVVVVVCVVVVPDDDDSVVRGDPCVVSNVSSVVSNVVSVVSVVVSVVVVVVVVVVVVVVVD

Radius of gyration: 22.67 Å; Cα contacts (8 Å, |Δi|>4): 65; chains: 1; bounding box: 47×18×69 Å

Mean predicted aligned error: 6.49 Å

Organism: NCBI:txid393251

pLDDT: mean 89.29, std 7.45, range [58.69, 97.44]

Solvent-accessible surface area (backbone atoms only — not comparable to full-atom values): 5028 Å² total; per-residue (Å²): 108,70,70,57,55,47,51,53,20,51,50,33,28,54,49,12,52,49,43,39,51,53,50,53,48,46,68,65,42,40,36,54,52,47,50,53,53,40,61,74,66,69,58,85,90,87,62,63,74,82,42,62,71,93,52,64,68,51,48,50,52,13,51,50,30,31,50,53,14,50,51,54,45,50,54,54,50,52,55,50,51,55,53,50,54,54,55,53,68,76,76,111